Protein AF-A0AB73U7G1-F1 (afdb_monomer_lite)

Secondary structure (DSSP, 8-state):
-PPPP---HHHHHHHHHHHHHHHH-B-TT-TT--SSSB-HHHHHHHHHHTSTTTTSSHHHHHHHHHHHHTT--SSS-HHHHHHHHHSTT--HHHHHHHHHHHHHHHHHT--

pLDDT: mean 81.73, std 15.31, range [32.47, 97.56]

Radius of gyration: 13.49 Å; chains: 1; bounding box: 48×25×26 Å

Organism: Mycobacteroides chelonae (NCBI:txid1774)

Structure (mmCIF, N/CA/C/O backbone):
data_AF-A0AB73U7G1-F1
#
_entry.id   AF-A0AB73U7G1-F1
#
loop_
_atom_site.group_PDB
_atom_site.id
_atom_site.type_symbol
_atom_site.label_atom_id
_atom_site.label_alt_id
_atom_site.label_comp_id
_at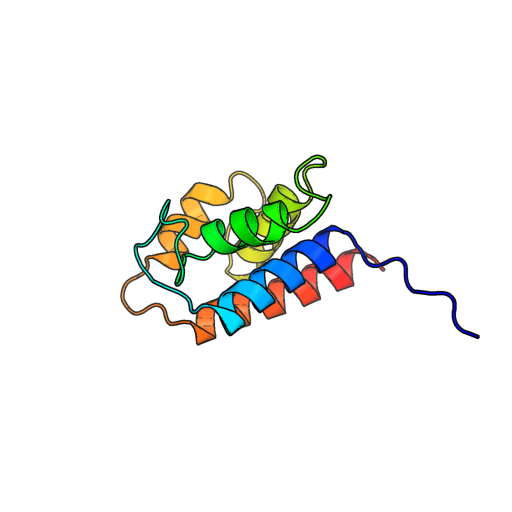om_site.label_asym_id
_atom_site.label_entity_id
_atom_site.label_seq_id
_atom_site.pdbx_PDB_ins_code
_atom_site.Cartn_x
_atom_site.Cartn_y
_atom_site.Cartn_z
_atom_site.occupancy
_atom_site.B_iso_or_equiv
_atom_site.auth_seq_id
_atom_site.auth_comp_id
_atom_site.auth_asym_id
_atom_site.auth_atom_id
_atom_site.pdbx_PDB_model_num
ATOM 1 N N . MET A 1 1 ? 33.609 -7.950 -5.126 1.00 32.47 1 MET A N 1
ATOM 2 C CA . MET A 1 1 ? 32.809 -6.749 -4.810 1.00 32.47 1 MET A CA 1
ATOM 3 C C . MET A 1 1 ? 31.565 -6.811 -5.673 1.00 32.47 1 MET A C 1
ATOM 5 O O . MET A 1 1 ? 31.691 -6.691 -6.883 1.00 32.47 1 MET A O 1
ATOM 9 N N . SER A 1 2 ? 30.412 -7.134 -5.089 1.00 36.91 2 SER A N 1
ATOM 10 C CA . SER A 1 2 ? 29.147 -7.166 -5.830 1.00 36.91 2 SER A CA 1
ATOM 11 C C . SER A 1 2 ? 28.754 -5.737 -6.195 1.00 36.91 2 SER A C 1
ATOM 13 O O . SER A 1 2 ? 28.818 -4.854 -5.340 1.00 36.91 2 SER A O 1
ATOM 15 N N . ALA A 1 3 ? 28.406 -5.505 -7.461 1.00 35.53 3 ALA A N 1
ATOM 16 C CA . ALA A 1 3 ? 27.864 -4.227 -7.908 1.00 35.53 3 ALA A CA 1
ATOM 17 C C . ALA A 1 3 ? 26.608 -3.882 -7.086 1.00 35.53 3 ALA A C 1
ATOM 19 O O . ALA A 1 3 ? 25.873 -4.801 -6.708 1.00 35.53 3 ALA A O 1
ATOM 20 N N . PRO A 1 4 ? 26.348 -2.595 -6.792 1.00 43.53 4 PRO A N 1
ATOM 21 C CA . PRO A 1 4 ? 25.091 -2.204 -6.177 1.00 43.53 4 PRO A CA 1
ATOM 22 C C . PRO A 1 4 ? 23.964 -2.660 -7.103 1.00 43.53 4 PRO A C 1
ATOM 24 O O . PRO A 1 4 ? 23.946 -2.312 -8.285 1.00 43.53 4 PRO A O 1
ATOM 27 N N . VAL A 1 5 ? 23.058 -3.486 -6.579 1.00 55.25 5 VAL A N 1
ATOM 28 C CA . VAL A 1 5 ? 21.796 -3.788 -7.255 1.00 55.25 5 VAL A CA 1
ATOM 29 C C . VAL A 1 5 ? 21.147 -2.435 -7.515 1.00 55.25 5 VAL A C 1
ATOM 31 O O . VAL A 1 5 ? 20.920 -1.681 -6.569 1.00 55.25 5 VAL A O 1
ATOM 34 N N . ILE A 1 6 ? 20.938 -2.082 -8.784 1.00 52.50 6 ILE A N 1
ATOM 35 C CA . ILE A 1 6 ? 20.159 -0.894 -9.129 1.00 52.50 6 ILE A CA 1
ATOM 36 C C . ILE A 1 6 ? 18.774 -1.158 -8.545 1.00 52.50 6 ILE A C 1
ATOM 38 O O . ILE A 1 6 ? 18.057 -2.031 -9.030 1.00 52.50 6 ILE A O 1
ATOM 42 N N . ALA A 1 7 ? 18.457 -0.493 -7.439 1.00 68.44 7 ALA A N 1
ATOM 43 C CA . ALA A 1 7 ? 17.176 -0.643 -6.780 1.00 68.44 7 ALA A CA 1
ATOM 44 C C . ALA A 1 7 ? 16.078 -0.191 -7.753 1.00 68.44 7 ALA A C 1
ATOM 46 O O . ALA A 1 7 ? 16.174 0.882 -8.353 1.00 68.44 7 ALA A O 1
ATOM 47 N N . ASP A 1 8 ? 15.079 -1.052 -7.974 1.00 84.88 8 ASP A N 1
ATOM 48 C CA . ASP A 1 8 ? 13.937 -0.724 -8.824 1.00 84.88 8 ASP A CA 1
ATOM 49 C C . ASP A 1 8 ? 13.185 0.457 -8.182 1.00 84.88 8 ASP A C 1
ATOM 51 O O . ASP A 1 8 ? 12.716 0.320 -7.047 1.00 84.88 8 ASP A O 1
ATOM 55 N N . PRO A 1 9 ? 13.028 1.598 -8.880 1.00 85.56 9 PRO A N 1
ATOM 56 C CA . PRO A 1 9 ? 12.299 2.752 -8.361 1.00 85.56 9 PRO A CA 1
ATOM 57 C C . PRO A 1 9 ? 10.882 2.424 -7.863 1.00 85.56 9 PRO A C 1
ATOM 59 O O . PRO A 1 9 ? 10.385 3.078 -6.950 1.00 85.56 9 PRO A O 1
ATOM 62 N N . VAL A 1 10 ? 10.215 1.408 -8.423 1.00 88.31 10 VAL A N 1
ATOM 63 C CA . VAL A 1 10 ? 8.898 0.947 -7.955 1.00 88.31 10 VAL A CA 1
ATOM 64 C C . VAL A 1 10 ? 9.003 0.289 -6.581 1.00 88.31 10 VAL A C 1
ATOM 66 O O . VAL A 1 10 ? 8.183 0.560 -5.701 1.00 88.31 10 VAL A O 1
ATOM 69 N N . VAL A 1 11 ? 10.021 -0.552 -6.382 1.00 90.19 11 VAL A N 1
ATOM 70 C CA . VAL A 1 11 ? 10.297 -1.202 -5.094 1.00 90.19 11 VAL A CA 1
ATOM 71 C C . VAL A 1 11 ? 10.671 -0.152 -4.048 1.00 90.19 11 VAL A C 1
ATOM 73 O O . VAL A 1 11 ? 10.143 -0.196 -2.938 1.00 90.19 11 VAL A O 1
ATOM 76 N N . GLU A 1 12 ? 11.488 0.841 -4.411 1.00 88.56 12 GLU A N 1
ATOM 77 C CA . GLU A 1 12 ? 11.827 1.957 -3.518 1.00 88.56 12 GLU A CA 1
ATOM 78 C C . GLU A 1 12 ? 10.579 2.739 -3.078 1.00 88.56 12 GLU A C 1
ATOM 80 O O . GLU A 1 12 ? 10.420 3.034 -1.893 1.00 88.56 12 GLU A O 1
ATOM 85 N N . VAL A 1 13 ? 9.653 3.034 -3.999 1.00 88.75 13 VAL A N 1
ATOM 86 C CA . VAL A 1 13 ? 8.389 3.719 -3.672 1.00 88.75 13 VAL A CA 1
ATOM 87 C C . VAL A 1 13 ? 7.524 2.881 -2.725 1.00 88.75 13 VAL A C 1
ATOM 89 O O . VAL A 1 13 ? 6.991 3.417 -1.751 1.00 88.75 13 VAL A O 1
ATOM 92 N N . LEU A 1 14 ? 7.400 1.571 -2.966 1.00 92.25 14 LEU A N 1
ATOM 93 C CA . LEU A 1 14 ? 6.654 0.662 -2.087 1.00 92.25 14 LEU A CA 1
ATOM 94 C C . LEU A 1 14 ? 7.250 0.621 -0.674 1.00 92.25 14 LEU A C 1
ATOM 96 O O . LEU A 1 14 ? 6.519 0.730 0.312 1.00 92.25 14 LEU A O 1
ATOM 100 N N . GLN A 1 15 ? 8.574 0.499 -0.575 1.00 92.06 15 GLN A N 1
ATOM 101 C CA . GLN A 1 15 ? 9.290 0.468 0.698 1.00 92.06 15 GLN A CA 1
ATOM 102 C C . GLN A 1 15 ? 9.170 1.800 1.447 1.00 92.06 15 GLN A C 1
ATOM 104 O O . GLN A 1 15 ? 8.918 1.799 2.652 1.00 92.06 15 GLN A O 1
ATOM 109 N N . ALA A 1 16 ? 9.286 2.933 0.749 1.00 89.56 16 ALA A N 1
ATOM 110 C CA . ALA A 1 16 ? 9.156 4.257 1.350 1.00 89.56 16 ALA A CA 1
ATOM 111 C C . ALA A 1 16 ? 7.735 4.514 1.882 1.00 89.56 16 ALA A C 1
ATOM 113 O O . ALA A 1 16 ? 7.571 5.051 2.981 1.00 89.56 16 ALA A O 1
ATOM 114 N N . ALA A 1 17 ? 6.703 4.096 1.145 1.00 90.69 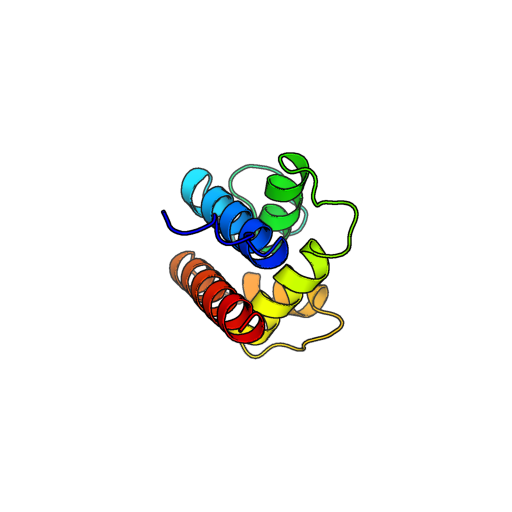17 ALA A N 1
ATOM 115 C CA . ALA A 1 17 ? 5.314 4.193 1.589 1.00 90.69 17 ALA A CA 1
ATOM 116 C C . ALA A 1 17 ? 5.033 3.288 2.804 1.00 90.69 17 ALA A C 1
ATOM 118 O O . ALA A 1 17 ? 4.427 3.740 3.778 1.00 90.69 17 ALA A O 1
ATOM 119 N N . LEU A 1 18 ? 5.531 2.046 2.802 1.00 93.88 18 LEU A N 1
ATOM 120 C CA . LEU A 1 18 ? 5.399 1.145 3.950 1.00 93.88 18 LEU A CA 1
ATOM 121 C C . LEU A 1 18 ? 6.124 1.690 5.190 1.00 93.88 18 LEU A C 1
ATOM 123 O O . LEU A 1 18 ? 5.558 1.704 6.283 1.00 93.88 18 LEU A O 1
ATOM 127 N N . ALA A 1 19 ? 7.352 2.186 5.026 1.00 91.81 19 ALA A N 1
ATOM 128 C CA . ALA A 1 19 ? 8.105 2.812 6.109 1.00 91.81 19 ALA A CA 1
ATOM 129 C C . ALA A 1 19 ? 7.356 4.022 6.689 1.00 91.81 19 ALA A C 1
ATOM 131 O O . ALA A 1 19 ? 7.293 4.180 7.908 1.00 91.81 19 ALA A O 1
ATOM 132 N N . HIS A 1 20 ? 6.721 4.830 5.833 1.00 89.62 20 HIS A N 1
ATOM 133 C CA . HIS A 1 20 ? 5.901 5.952 6.276 1.00 89.62 20 HIS A CA 1
ATOM 134 C C . HIS A 1 20 ? 4.722 5.502 7.148 1.00 89.62 20 HIS A C 1
ATOM 136 O O . HIS A 1 20 ? 4.495 6.103 8.198 1.00 89.62 20 HIS A O 1
ATOM 142 N N . LEU A 1 21 ? 4.001 4.448 6.750 1.00 91.81 21 LEU A N 1
ATOM 143 C CA . LEU A 1 21 ? 2.893 3.903 7.541 1.00 91.81 21 LEU A CA 1
ATOM 144 C C . LEU A 1 21 ? 3.368 3.326 8.882 1.00 91.81 21 LEU A C 1
ATOM 146 O O . LEU A 1 21 ? 2.719 3.547 9.900 1.00 91.81 21 LEU A O 1
ATOM 150 N N . ARG A 1 22 ? 4.513 2.633 8.902 1.00 93.12 22 ARG A N 1
ATOM 151 C CA . ARG A 1 22 ? 5.114 2.084 10.132 1.00 93.12 22 ARG A CA 1
ATOM 152 C C . ARG A 1 22 ? 5.500 3.173 11.129 1.00 93.12 22 ARG A C 1
ATOM 154 O O . ARG A 1 22 ? 5.228 3.041 12.315 1.00 93.12 22 ARG A O 1
ATOM 161 N N . GLU A 1 23 ? 6.130 4.242 10.648 1.00 91.00 23 GLU A N 1
ATOM 162 C CA . GLU A 1 23 ? 6.586 5.353 11.489 1.00 91.00 23 GLU A CA 1
ATOM 163 C C . GLU A 1 23 ? 5.412 6.194 12.014 1.00 91.00 23 GLU A C 1
ATOM 165 O O . GLU A 1 23 ? 5.431 6.654 13.152 1.00 91.00 23 GLU A O 1
ATOM 170 N N . ASN A 1 24 ? 4.396 6.419 11.178 1.00 88.06 24 ASN A N 1
ATOM 171 C CA . ASN A 1 24 ? 3.400 7.469 11.411 1.00 88.06 24 ASN A CA 1
ATOM 172 C C . ASN A 1 24 ? 1.993 6.949 11.712 1.00 88.06 24 ASN A C 1
ATOM 174 O O . ASN A 1 24 ? 1.108 7.735 12.051 1.00 88.06 24 ASN A O 1
ATOM 178 N N . GLY A 1 25 ? 1.801 5.638 11.607 1.00 90.12 25 GLY A N 1
ATOM 179 C CA . GLY A 1 25 ? 0.525 4.970 11.776 1.00 90.12 25 GLY A CA 1
ATOM 180 C C . GLY A 1 25 ? -0.339 4.996 10.517 1.00 90.12 25 GLY A C 1
ATOM 181 O O . GLY A 1 25 ? -0.232 5.861 9.644 1.00 90.12 25 GLY A O 1
ATOM 182 N N . TRP A 1 26 ? -1.249 4.029 10.468 1.00 92.94 26 TRP A N 1
ATOM 183 C CA . TRP A 1 26 ? -2.282 3.900 9.449 1.00 92.94 26 TRP A CA 1
ATOM 184 C C . TRP A 1 26 ? -3.656 4.228 10.032 1.00 92.94 26 TRP A C 1
ATOM 186 O O . TRP A 1 26 ? -3.936 3.919 11.194 1.00 92.94 26 TRP A O 1
ATOM 196 N N . ARG A 1 27 ? -4.534 4.813 9.211 1.00 90.44 27 ARG A N 1
ATOM 197 C CA . ARG A 1 27 ? -5.916 5.106 9.588 1.00 90.44 27 ARG A CA 1
ATOM 198 C C . ARG A 1 27 ? -6.915 4.743 8.492 1.00 90.44 27 ARG A C 1
ATOM 200 O O . ARG A 1 27 ? -6.817 5.172 7.342 1.00 90.44 27 ARG A O 1
ATOM 207 N N . GLN A 1 28 ? -7.931 3.994 8.903 1.00 90.06 28 GLN A N 1
ATOM 208 C CA . GLN A 1 28 ? -9.113 3.686 8.107 1.00 90.06 28 GLN A CA 1
ATOM 209 C C . GLN A 1 28 ? -9.987 4.932 7.877 1.00 90.06 28 GLN A C 1
ATOM 211 O O . GLN A 1 28 ? -10.110 5.759 8.781 1.00 90.06 28 GLN A O 1
ATOM 216 N N . ARG A 1 29 ? -10.662 5.039 6.722 1.00 84.31 29 ARG A N 1
ATOM 217 C CA . ARG A 1 29 ? -11.599 6.129 6.371 1.00 84.31 29 ARG A CA 1
ATOM 218 C C . ARG A 1 29 ? -10.981 7.530 6.389 1.00 84.31 29 ARG A C 1
ATO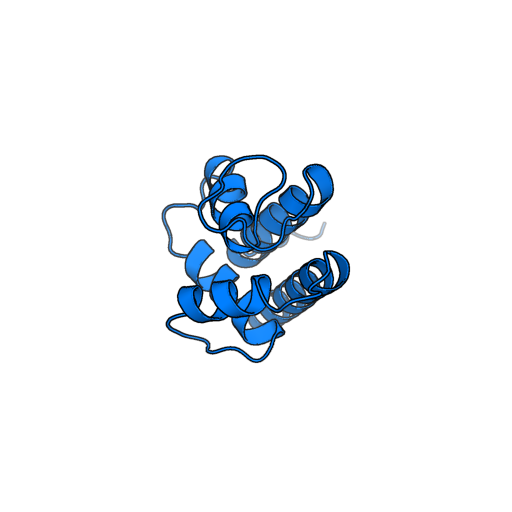M 220 O O . ARG A 1 29 ? -11.672 8.516 6.620 1.00 84.31 29 ARG A O 1
ATOM 227 N N . SER A 1 30 ? -9.678 7.604 6.133 1.00 80.75 30 SER A N 1
ATOM 228 C CA . SER A 1 30 ? -8.888 8.842 6.063 1.00 80.75 30 SER A CA 1
ATOM 229 C C . SER A 1 30 ? -8.350 9.078 4.647 1.00 80.75 30 SER A C 1
ATOM 231 O O . SER A 1 30 ? -7.206 9.487 4.453 1.00 80.75 30 SER A O 1
ATOM 233 N N . PHE A 1 31 ? -9.155 8.776 3.625 1.00 71.56 31 PHE A N 1
ATOM 234 C CA . PHE A 1 31 ? -8.813 9.132 2.250 1.00 71.56 31 PHE A CA 1
ATOM 235 C C . PHE A 1 31 ? -8.750 10.659 2.083 1.00 71.56 31 PHE A C 1
ATOM 237 O O . PHE A 1 31 ? -9.612 11.375 2.587 1.00 71.56 31 PHE A O 1
ATOM 244 N N . GLY A 1 32 ? -7.711 11.155 1.405 1.00 61.56 32 GLY A N 1
ATOM 245 C CA . GLY A 1 32 ? -7.441 12.591 1.271 1.00 61.56 32 GLY A CA 1
ATOM 246 C C . GLY A 1 32 ? -6.920 13.264 2.547 1.00 61.56 32 GLY A C 1
ATOM 247 O O . GLY A 1 32 ? -6.565 14.440 2.498 1.00 61.56 32 GLY A O 1
ATOM 248 N N . ASP A 1 33 ? -6.835 12.536 3.669 1.00 65.50 33 ASP A N 1
ATOM 249 C CA . ASP A 1 33 ? -6.124 13.000 4.854 1.00 65.50 33 ASP A CA 1
ATOM 250 C C . ASP A 1 33 ? -4.635 12.701 4.687 1.00 65.50 33 ASP A C 1
ATOM 252 O O . ASP A 1 33 ? -4.162 11.561 4.635 1.00 65.50 33 ASP A O 1
ATOM 256 N N . TYR A 1 34 ? -3.927 13.800 4.535 1.00 64.75 34 TYR A N 1
ATOM 257 C CA . TYR A 1 34 ? -2.510 13.918 4.286 1.00 64.75 34 TYR A CA 1
ATOM 258 C C . TYR A 1 34 ? -1.728 14.074 5.615 1.00 64.75 34 TYR A C 1
ATOM 260 O O . TYR A 1 34 ? -0.502 14.133 5.635 1.00 64.75 34 TYR A O 1
ATOM 268 N N . GLY A 1 35 ? -2.414 14.123 6.762 1.00 64.50 35 GLY A N 1
ATOM 269 C CA . GLY A 1 35 ? -1.793 14.125 8.085 1.00 64.50 35 GLY A CA 1
ATOM 270 C C . GLY A 1 35 ? -1.148 12.789 8.479 1.00 64.50 35 GLY A C 1
ATOM 271 O O . GLY A 1 35 ? -1.075 11.837 7.712 1.00 64.50 35 GLY A O 1
ATOM 272 N N . LYS A 1 36 ? -0.664 12.716 9.721 1.00 73.06 36 LYS A N 1
ATOM 273 C CA . LYS A 1 36 ? -0.175 11.482 10.352 1.00 73.06 36 LYS A CA 1
ATOM 274 C C . LYS A 1 36 ? -1.130 11.138 11.500 1.00 73.06 36 LYS A C 1
ATOM 276 O O . LYS A 1 36 ? -1.293 12.002 12.368 1.00 73.06 36 LYS A O 1
ATOM 281 N N . PRO A 1 37 ? -1.750 9.944 11.557 1.00 80.19 37 PRO A N 1
ATOM 282 C CA . PRO A 1 37 ? -1.699 8.810 10.613 1.00 80.19 37 PRO A CA 1
ATOM 283 C C . PRO A 1 37 ? -2.495 9.032 9.309 1.00 80.19 37 PRO A C 1
ATOM 285 O O . PRO A 1 37 ? -3.439 9.819 9.301 1.00 80.19 37 PRO A O 1
ATOM 288 N N . CYS A 1 38 ? -2.171 8.290 8.238 1.00 83.69 38 CYS A N 1
ATOM 289 C CA . CYS A 1 38 ? -2.817 8.403 6.915 1.00 83.69 38 CYS A CA 1
ATOM 290 C C . CYS A 1 38 ? -3.361 7.068 6.363 1.00 83.69 38 CYS A C 1
ATOM 292 O O . CYS A 1 38 ? -3.151 5.993 6.931 1.00 83.69 38 CYS A O 1
ATOM 294 N N . CYS A 1 39 ? -4.095 7.136 5.246 1.00 85.50 39 CYS A N 1
ATOM 295 C CA . CYS A 1 39 ? -4.561 5.958 4.505 1.00 85.50 39 CYS A CA 1
ATOM 296 C C . CYS A 1 39 ? -3.470 5.366 3.588 1.00 85.50 39 CYS A C 1
ATOM 298 O O . CYS A 1 39 ? -2.430 5.982 3.349 1.00 85.50 39 CYS A O 1
ATOM 300 N N . THR A 1 40 ? -3.738 4.195 2.996 1.00 85.19 40 THR A N 1
ATOM 301 C CA . THR A 1 40 ? -2.825 3.530 2.045 1.00 85.19 40 THR A CA 1
ATOM 302 C C . THR A 1 40 ? -2.366 4.437 0.896 1.00 85.19 40 THR A C 1
ATOM 304 O O . THR A 1 40 ? -1.180 4.455 0.579 1.00 85.19 40 THR A O 1
ATOM 307 N N . VAL A 1 41 ? -3.265 5.219 0.288 1.00 82.69 41 VAL A N 1
ATOM 308 C CA . VAL A 1 41 ? -2.903 6.112 -0.832 1.00 82.69 41 VAL A CA 1
ATOM 309 C C . VAL A 1 41 ? -2.180 7.375 -0.355 1.00 82.69 41 VAL A C 1
ATOM 311 O O . VAL A 1 41 ? -1.227 7.818 -0.996 1.00 82.69 41 VAL A O 1
ATOM 314 N N . GLY A 1 42 ? -2.541 7.899 0.821 1.00 82.56 42 GLY A N 1
ATOM 315 C CA . GLY A 1 42 ? -1.838 9.022 1.449 1.00 82.56 42 GLY A CA 1
ATOM 316 C C . GLY A 1 42 ? -0.357 8.721 1.698 1.00 82.56 42 GLY A C 1
ATOM 317 O O . GLY A 1 42 ? 0.489 9.585 1.473 1.00 82.56 42 GLY A O 1
ATOM 318 N N . ALA A 1 43 ? -0.022 7.477 2.056 1.00 86.06 43 ALA A N 1
ATOM 319 C CA . ALA A 1 43 ? 1.361 7.048 2.252 1.00 86.06 43 ALA A CA 1
ATOM 320 C C . ALA A 1 43 ? 2.213 7.127 0.978 1.00 86.06 43 ALA A C 1
ATOM 322 O O . ALA A 1 43 ? 3.375 7.536 1.047 1.00 86.06 43 ALA A O 1
ATOM 323 N N . PHE A 1 44 ? 1.651 6.791 -0.187 1.00 85.19 44 PHE A N 1
ATOM 324 C CA . PHE A 1 44 ? 2.343 6.952 -1.469 1.00 85.19 44 PHE A CA 1
ATOM 325 C C . PHE A 1 44 ? 2.611 8.424 -1.774 1.00 85.19 44 PHE A C 1
ATOM 327 O O . PHE A 1 44 ? 3.740 8.795 -2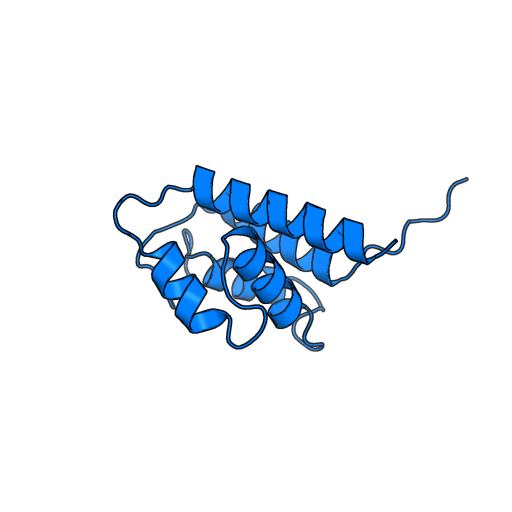.084 1.00 85.19 44 PHE A O 1
ATOM 334 N N . ILE A 1 45 ? 1.611 9.287 -1.597 1.00 78.06 45 ILE A N 1
ATOM 335 C CA . ILE A 1 45 ? 1.750 10.727 -1.850 1.00 78.06 45 ILE A CA 1
ATOM 336 C C . ILE A 1 45 ? 2.798 11.346 -0.904 1.00 78.06 45 ILE A C 1
ATOM 338 O O . ILE A 1 45 ? 3.697 12.055 -1.354 1.00 78.06 45 ILE A O 1
ATOM 342 N N . TYR A 1 46 ? 2.774 11.014 0.391 1.00 76.50 46 TYR A N 1
ATOM 343 C CA . TYR A 1 46 ? 3.706 11.585 1.374 1.00 76.50 46 TYR A CA 1
ATOM 344 C C . TYR A 1 46 ? 5.136 11.085 1.256 1.00 76.50 46 TYR A C 1
ATOM 346 O O . TYR A 1 46 ? 6.077 11.876 1.368 1.00 76.50 46 TYR A O 1
ATOM 354 N N . SER A 1 47 ? 5.315 9.783 1.048 1.00 74.50 47 SER A N 1
ATOM 355 C CA . SER A 1 47 ? 6.647 9.228 0.812 1.00 74.50 47 SER A CA 1
ATOM 356 C C . SER A 1 47 ? 7.229 9.760 -0.497 1.00 74.50 47 SER A C 1
ATOM 358 O O . SER A 1 47 ? 8.398 10.1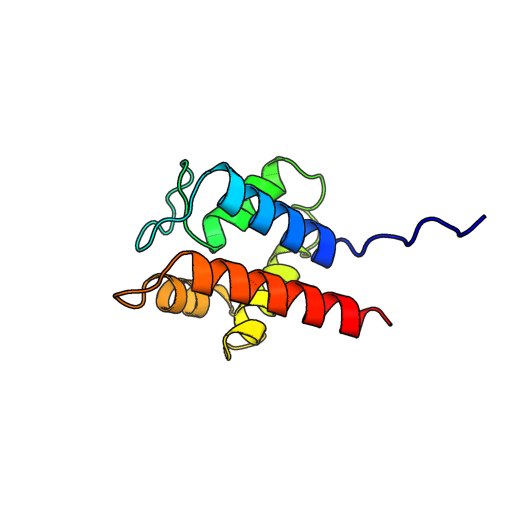37 -0.535 1.00 74.50 47 SER A O 1
ATOM 360 N N . SER A 1 48 ? 6.406 9.911 -1.537 1.00 67.81 48 SER A N 1
ATOM 361 C CA . SER A 1 48 ? 6.851 10.445 -2.823 1.00 67.81 48 SER A CA 1
ATOM 362 C C . SER A 1 48 ? 7.232 11.932 -2.762 1.00 67.81 48 SER A C 1
ATOM 364 O O . SER A 1 48 ? 8.194 12.316 -3.407 1.00 67.81 48 SER A O 1
ATOM 366 N N . ASN A 1 49 ? 6.616 12.768 -1.916 1.00 62.28 49 ASN A N 1
ATOM 367 C CA . ASN A 1 49 ? 7.075 14.155 -1.712 1.00 62.28 49 ASN A CA 1
ATOM 368 C C . ASN A 1 49 ? 8.475 14.262 -1.078 1.00 62.28 49 ASN A C 1
ATOM 370 O O . ASN A 1 49 ? 9.126 15.300 -1.186 1.00 62.28 49 ASN A O 1
ATOM 374 N N . LYS A 1 50 ? 8.957 13.198 -0.424 1.00 62.09 50 LYS A N 1
ATOM 375 C CA . LYS A 1 50 ? 10.321 13.119 0.123 1.00 62.09 50 LYS A CA 1
ATOM 376 C C . LYS A 1 50 ? 11.328 12.495 -0.847 1.00 62.09 50 LYS A C 1
ATOM 378 O O . LYS A 1 50 ? 12.524 12.516 -0.565 1.00 62.09 50 LYS A O 1
ATOM 383 N N . HIS A 1 51 ? 10.871 11.951 -1.974 1.00 53.97 51 HIS A N 1
ATOM 384 C CA . HIS A 1 51 ? 11.703 11.229 -2.928 1.00 53.97 51 HIS A CA 1
ATOM 385 C C . HIS A 1 51 ? 11.548 11.790 -4.348 1.00 53.97 51 HIS A C 1
ATOM 387 O O . HIS A 1 51 ? 10.471 12.140 -4.802 1.00 53.97 51 HIS A O 1
ATOM 393 N N . ARG A 1 52 ? 12.637 11.820 -5.118 1.00 56.66 52 ARG A N 1
ATOM 394 C CA . ARG A 1 52 ? 12.696 12.356 -6.497 1.00 56.66 52 ARG A CA 1
ATOM 395 C C . ARG A 1 52 ? 11.794 11.656 -7.543 1.00 56.66 52 ARG A C 1
ATOM 397 O O . ARG A 1 52 ? 11.915 11.942 -8.730 1.00 56.66 52 ARG A O 1
ATOM 404 N N . PHE A 1 53 ? 10.949 10.705 -7.142 1.00 53.22 53 PHE A N 1
ATOM 405 C CA . PHE A 1 53 ? 10.280 9.731 -8.016 1.00 53.22 53 PHE A CA 1
ATOM 406 C C . PHE A 1 53 ? 8.808 10.045 -8.324 1.00 53.22 53 PHE A C 1
ATOM 408 O O . PHE A 1 53 ? 8.162 9.286 -9.046 1.00 53.22 53 PHE A O 1
ATOM 415 N N . THR A 1 54 ? 8.289 11.181 -7.851 1.00 53.66 54 THR A N 1
ATOM 416 C CA . THR A 1 54 ? 6.935 11.691 -8.153 1.00 53.66 54 THR A CA 1
ATOM 417 C C . THR A 1 54 ? 6.673 11.925 -9.646 1.00 53.66 54 THR A C 1
ATOM 419 O O . THR A 1 54 ? 5.520 11.967 -10.056 1.00 53.66 54 THR A O 1
ATOM 422 N N . TYR A 1 55 ? 7.713 12.046 -10.479 1.00 53.94 55 TYR A N 1
ATOM 423 C CA . TYR A 1 55 ? 7.589 12.533 -11.861 1.00 53.94 55 TYR A CA 1
ATOM 424 C C . TYR A 1 55 ? 7.562 11.466 -12.974 1.00 53.94 55 TYR A C 1
ATOM 426 O O . TYR A 1 55 ? 7.505 11.833 -14.144 1.00 53.94 55 TYR A O 1
ATOM 434 N N . GLN A 1 56 ? 7.610 10.160 -12.674 1.00 62.25 56 GLN A N 1
ATOM 435 C CA . GLN A 1 56 ? 7.820 9.121 -13.710 1.00 62.25 56 GLN A CA 1
ATOM 436 C C . GLN A 1 56 ? 6.857 7.913 -13.656 1.00 62.25 56 GLN A C 1
ATOM 438 O O . GLN A 1 56 ? 7.192 6.838 -14.144 1.00 62.25 56 GLN A O 1
ATOM 443 N N . GLY A 1 57 ? 5.659 8.045 -13.072 1.00 76.31 57 GLY A N 1
ATOM 444 C CA . GLY A 1 57 ? 4.649 6.965 -13.077 1.00 76.31 57 GLY A CA 1
ATOM 445 C C . GLY A 1 57 ? 4.993 5.737 -12.213 1.00 76.31 57 GLY A C 1
ATOM 446 O O . GLY A 1 57 ? 4.247 4.759 -12.188 1.00 76.31 57 GLY A O 1
ATOM 447 N N . TYR A 1 58 ? 6.102 5.773 -11.463 1.00 85.00 58 TYR A N 1
ATOM 448 C CA . TYR A 1 58 ? 6.465 4.710 -10.517 1.00 85.00 58 TYR A CA 1
ATOM 449 C C . TYR A 1 58 ? 5.471 4.596 -9.364 1.00 85.00 58 TYR A C 1
ATOM 451 O O . TYR A 1 58 ? 5.219 3.489 -8.897 1.00 85.00 58 TYR A O 1
ATOM 459 N N . VAL A 1 59 ? 4.878 5.719 -8.941 1.00 85.12 59 VAL A N 1
ATOM 460 C CA . VAL A 1 59 ? 3.800 5.729 -7.944 1.00 85.12 59 VAL A CA 1
ATOM 461 C C . VAL A 1 59 ? 2.602 4.938 -8.459 1.00 85.12 59 VAL A C 1
ATOM 463 O O . VAL A 1 59 ? 2.194 3.988 -7.802 1.00 85.12 59 VAL A O 1
ATOM 466 N N . ASP A 1 60 ? 2.113 5.224 -9.667 1.00 85.25 60 ASP A N 1
ATOM 467 C CA . ASP A 1 60 ? 0.981 4.494 -10.258 1.00 85.25 60 ASP A CA 1
ATOM 468 C C . ASP A 1 60 ? 1.266 2.992 -10.368 1.00 85.25 60 ASP A C 1
ATOM 470 O O . ASP A 1 60 ? 0.417 2.145 -10.071 1.00 85.25 60 ASP A O 1
ATOM 474 N N . ARG A 1 61 ? 2.501 2.643 -10.745 1.00 88.06 61 ARG A N 1
ATOM 475 C CA . ARG A 1 61 ? 2.938 1.249 -10.846 1.00 88.06 61 ARG A CA 1
ATOM 476 C C . ARG A 1 61 ? 3.010 0.572 -9.474 1.00 88.06 61 ARG A C 1
ATOM 478 O O . ARG A 1 61 ? 2.549 -0.558 -9.340 1.00 88.06 61 ARG A O 1
ATOM 485 N N . ALA A 1 62 ? 3.519 1.258 -8.452 1.00 89.81 62 ALA A N 1
ATOM 486 C CA . ALA A 1 62 ? 3.556 0.770 -7.074 1.00 89.81 62 ALA A CA 1
ATOM 487 C C . ALA A 1 62 ? 2.142 0.562 -6.506 1.00 89.81 62 ALA A C 1
ATOM 489 O O . ALA A 1 62 ? 1.839 -0.495 -5.951 1.00 89.81 62 ALA A O 1
ATOM 490 N N . VAL A 1 63 ? 1.241 1.521 -6.726 1.00 89.81 63 VAL A N 1
ATOM 491 C CA . VAL A 1 63 ? -0.172 1.417 -6.337 1.00 89.81 63 VAL A CA 1
ATOM 492 C C . VAL A 1 63 ? -0.831 0.216 -7.034 1.00 89.81 63 VAL A C 1
ATOM 494 O O . VAL A 1 63 ? -1.552 -0.552 -6.396 1.00 89.81 63 VAL A O 1
ATOM 497 N N . SER A 1 64 ? -0.520 -0.028 -8.313 1.00 91.44 64 SER A N 1
ATOM 498 C CA . SER A 1 64 ? -0.979 -1.223 -9.038 1.00 91.44 64 SER A CA 1
ATOM 499 C C . SER A 1 64 ? -0.493 -2.534 -8.414 1.00 91.44 64 SER A C 1
ATOM 501 O O . SER A 1 64 ? -1.270 -3.485 -8.302 1.00 91.44 64 SER A O 1
ATOM 503 N N . PHE A 1 65 ? 0.749 -2.599 -7.930 1.00 93.88 65 PHE A N 1
ATOM 504 C CA . PHE A 1 65 ? 1.232 -3.782 -7.214 1.00 93.88 65 PHE A CA 1
ATOM 505 C C . PHE A 1 65 ? 0.486 -4.027 -5.899 1.00 93.88 65 PHE A C 1
ATOM 507 O O . PHE A 1 65 ? 0.136 -5.176 -5.628 1.00 93.88 65 PHE A O 1
ATOM 514 N N . VAL A 1 66 ? 0.174 -2.984 -5.120 1.00 94.12 66 VAL A N 1
ATOM 515 C CA . VAL A 1 66 ? -0.642 -3.140 -3.899 1.00 94.12 66 VAL A CA 1
ATOM 516 C C . VAL A 1 66 ? -2.059 -3.591 -4.236 1.00 94.12 66 VAL A C 1
ATOM 518 O O . VAL A 1 66 ? -2.557 -4.520 -3.606 1.00 94.12 66 VAL A O 1
ATOM 521 N N . SER A 1 67 ? -2.677 -3.014 -5.271 1.00 94.06 67 SER A N 1
ATOM 522 C CA . SER A 1 67 ? -3.982 -3.464 -5.773 1.00 94.06 67 SER A CA 1
ATOM 523 C C . SER A 1 67 ? -3.961 -4.960 -6.108 1.00 94.06 67 SER A C 1
ATOM 525 O O . SER A 1 67 ? -4.762 -5.733 -5.583 1.00 94.06 67 SER A O 1
ATOM 527 N N . ARG A 1 68 ? -2.973 -5.419 -6.886 1.00 93.69 68 ARG A N 1
ATOM 528 C CA . ARG A 1 68 ? -2.808 -6.842 -7.231 1.00 93.69 68 ARG A CA 1
ATOM 529 C C . ARG A 1 68 ? -2.569 -7.729 -6.007 1.00 93.69 68 ARG A C 1
ATOM 531 O O . ARG A 1 68 ? -3.124 -8.822 -5.935 1.00 93.69 68 ARG A O 1
ATOM 538 N N . ALA A 1 69 ? -1.787 -7.262 -5.034 1.00 94.88 69 ALA A N 1
ATOM 539 C CA . ALA A 1 69 ? -1.474 -7.991 -3.803 1.00 94.88 69 ALA A CA 1
ATOM 540 C C . ALA A 1 69 ? -2.695 -8.266 -2.905 1.00 94.88 69 ALA A C 1
ATOM 542 O O . ALA A 1 69 ? -2.600 -9.053 -1.954 1.00 94.88 69 ALA A O 1
ATOM 543 N N . VAL A 1 70 ? -3.829 -7.624 -3.192 1.00 94.19 70 VAL A N 1
ATOM 544 C CA . VAL A 1 70 ? -5.098 -7.803 -2.475 1.00 94.19 70 VAL A CA 1
ATOM 545 C C . VAL A 1 70 ? -6.234 -8.275 -3.393 1.00 94.19 70 VAL A C 1
ATOM 547 O O . VAL A 1 70 ? -7.398 -8.218 -3.006 1.00 94.19 70 VAL A O 1
ATOM 550 N N . GLY A 1 71 ? -5.907 -8.759 -4.598 1.00 92.69 71 GLY A N 1
ATOM 551 C CA . GLY A 1 71 ? -6.876 -9.300 -5.560 1.00 92.69 71 GLY A CA 1
ATOM 552 C C . GLY A 1 71 ? -7.599 -8.250 -6.410 1.00 92.69 71 GLY A C 1
ATOM 553 O O . GLY A 1 71 ? -8.624 -8.553 -7.015 1.00 92.69 71 GLY A O 1
ATOM 554 N N . GLY A 1 72 ? -7.089 -7.020 -6.443 1.00 90.25 72 GLY A N 1
ATOM 555 C CA . GLY A 1 72 ? -7.623 -5.915 -7.230 1.00 90.25 72 GLY A CA 1
ATOM 556 C C . GLY A 1 72 ? -7.139 -5.867 -8.683 1.00 90.25 72 GLY A C 1
ATOM 557 O O . GLY A 1 72 ? -6.293 -6.662 -9.106 1.00 90.25 72 GLY A O 1
ATOM 558 N N . PRO A 1 73 ? -7.658 -4.904 -9.465 1.00 88.12 73 PRO A N 1
ATOM 559 C CA . PRO A 1 73 ? -7.290 -4.715 -10.863 1.00 88.12 73 PRO A CA 1
ATOM 560 C C . PRO A 1 73 ? -5.865 -4.163 -11.015 1.00 88.12 73 PRO A C 1
ATOM 562 O O . PRO A 1 73 ? -5.327 -3.516 -10.116 1.00 88.12 73 PRO A O 1
ATOM 565 N N . SER A 1 74 ? -5.259 -4.373 -12.186 1.00 77.69 74 SER A N 1
ATOM 566 C CA . SER A 1 74 ? -3.938 -3.825 -12.534 1.00 77.69 74 SER A CA 1
ATOM 567 C C . SER A 1 74 ? -3.987 -2.413 -13.133 1.00 77.69 74 SER A C 1
ATOM 569 O O . SER A 1 74 ? -2.950 -1.757 -13.220 1.00 77.69 74 SER A O 1
ATOM 571 N N . GLN A 1 75 ? -5.166 -1.954 -13.562 1.00 72.56 75 GLN A N 1
ATOM 572 C CA . GLN A 1 75 ? -5.421 -0.639 -14.160 1.00 72.56 75 GLN A CA 1
ATOM 573 C C . GLN A 1 75 ? -6.619 0.006 -13.450 1.00 72.56 75 GLN A C 1
ATOM 575 O O . GLN A 1 75 ? -7.543 -0.709 -13.072 1.00 72.56 75 GLN A O 1
ATOM 580 N N . ILE A 1 76 ? -6.605 1.334 -13.271 1.00 66.38 76 ILE A N 1
ATOM 581 C CA . ILE A 1 76 ? -7.622 2.084 -12.500 1.00 66.38 76 ILE A CA 1
ATOM 582 C C . ILE A 1 76 ? -7.718 1.543 -11.060 1.00 66.38 76 ILE A C 1
ATOM 584 O O . ILE A 1 76 ? -8.685 0.919 -10.632 1.00 66.38 76 ILE A O 1
ATOM 588 N N . VAL A 1 77 ? -6.630 1.747 -10.325 1.00 75.88 77 VAL A N 1
ATOM 589 C CA . VAL A 1 77 ? -6.343 1.104 -9.031 1.00 75.88 77 VAL A CA 1
ATOM 590 C C . VAL A 1 77 ? -6.881 1.887 -7.835 1.00 75.88 77 VAL A C 1
ATOM 592 O O . VAL A 1 77 ? -7.197 1.309 -6.798 1.00 75.88 77 VAL A O 1
ATOM 595 N N . GLU A 1 78 ? -7.011 3.201 -7.991 1.00 76.88 78 GLU A N 1
ATOM 596 C CA . GLU A 1 78 ? -7.337 4.126 -6.911 1.00 76.88 78 GLU A CA 1
ATOM 597 C C . GLU A 1 78 ? -8.722 3.878 -6.291 1.00 76.88 78 GLU A C 1
ATOM 599 O O . GLU A 1 78 ? -8.762 3.582 -5.095 1.00 76.88 78 GLU A O 1
ATOM 604 N N . PRO A 1 79 ? -9.844 3.865 -7.051 1.00 83.81 79 PRO A N 1
ATOM 605 C CA . PRO A 1 79 ? -11.167 3.613 -6.473 1.00 83.81 79 PRO A CA 1
ATOM 606 C C . PRO A 1 79 ? -11.249 2.285 -5.715 1.00 83.81 79 PRO A C 1
ATOM 608 O O . PRO A 1 79 ? -11.844 2.202 -4.640 1.00 83.81 79 PRO A O 1
ATOM 611 N N . PHE A 1 80 ? -10.613 1.243 -6.254 1.00 88.75 80 PHE A N 1
ATOM 612 C CA . PHE A 1 80 ? -10.575 -0.069 -5.621 1.00 88.75 80 PHE A CA 1
ATOM 613 C C . PHE A 1 80 ? -9.817 -0.032 -4.287 1.00 88.75 80 PHE A C 1
ATOM 615 O O . PHE A 1 80 ? -10.329 -0.522 -3.280 1.00 88.75 80 PHE A O 1
ATOM 622 N N . LEU A 1 81 ? -8.624 0.570 -4.252 1.00 87.38 81 LEU A N 1
ATOM 623 C CA . LEU A 1 81 ? -7.827 0.645 -3.028 1.00 87.38 81 LEU A CA 1
ATOM 624 C C . LEU A 1 81 ? -8.473 1.522 -1.956 1.00 87.38 81 LEU A C 1
ATOM 626 O O . LEU A 1 81 ? -8.311 1.222 -0.775 1.00 87.38 81 LEU A O 1
ATOM 630 N N . TYR A 1 82 ? -9.242 2.546 -2.338 1.00 86.75 82 TYR A N 1
ATOM 631 C CA . TYR A 1 82 ? -10.036 3.330 -1.389 1.00 86.75 82 TYR A CA 1
ATOM 632 C C . TYR A 1 82 ? -11.068 2.451 -0.690 1.00 86.75 82 TYR A C 1
ATOM 634 O O . TYR A 1 82 ? -11.093 2.371 0.538 1.00 86.75 82 TYR A O 1
ATOM 642 N N . HIS A 1 83 ? -11.870 1.727 -1.473 1.00 88.62 83 HIS A N 1
ATOM 643 C CA . HIS A 1 83 ? -12.867 0.819 -0.922 1.00 88.62 83 HIS A CA 1
ATOM 644 C C . HIS A 1 83 ? -12.225 -0.279 -0.083 1.00 88.62 83 HIS A C 1
ATOM 646 O O . HIS A 1 83 ? -12.705 -0.554 1.011 1.00 88.62 83 HIS A O 1
ATOM 652 N N . TRP A 1 84 ? -11.120 -0.861 -0.550 1.00 91.62 84 TRP A N 1
ATOM 653 C CA . TRP A 1 84 ? -10.407 -1.911 0.167 1.00 91.62 84 TRP A CA 1
ATOM 654 C C . TRP A 1 84 ? -9.804 -1.437 1.503 1.00 91.62 84 TRP A C 1
ATOM 656 O O . TRP A 1 84 ? -9.902 -2.159 2.503 1.00 91.62 84 TRP A O 1
ATOM 666 N N . ASN A 1 85 ? -9.218 -0.232 1.538 1.00 90.81 85 ASN A N 1
ATOM 667 C CA . ASN A 1 85 ? -8.707 0.401 2.760 1.00 90.81 85 ASN A CA 1
ATOM 668 C C . ASN A 1 85 ? -9.840 0.618 3.775 1.00 90.81 85 ASN A C 1
ATOM 670 O O . ASN A 1 85 ? -9.647 0.424 4.973 1.00 90.81 85 ASN A O 1
ATOM 674 N N . ASP A 1 86 ? -11.033 0.970 3.294 1.00 91.56 86 ASP A N 1
ATOM 675 C CA . ASP A 1 86 ? -12.163 1.378 4.129 1.00 91.56 86 ASP A CA 1
ATOM 676 C C . ASP A 1 86 ? -13.146 0.250 4.481 1.00 91.56 86 ASP A C 1
ATOM 678 O O . ASP A 1 86 ? -14.133 0.504 5.181 1.00 91.56 86 ASP A O 1
ATOM 682 N N . ILE A 1 87 ? -12.856 -1.001 4.094 1.00 93.12 87 ILE A N 1
ATOM 683 C CA . ILE A 1 87 ? -13.629 -2.188 4.508 1.00 9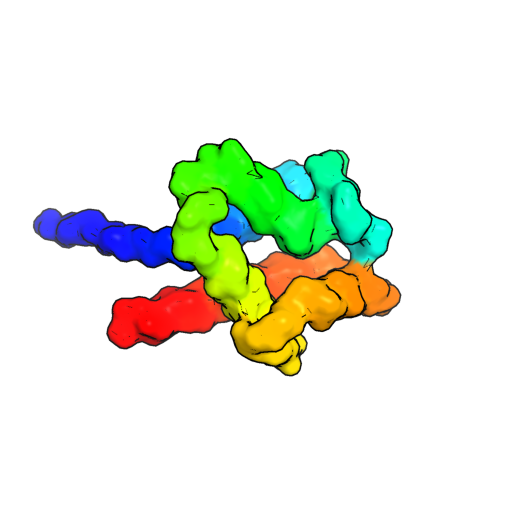3.12 87 ILE A CA 1
ATOM 684 C C . ILE A 1 87 ? -13.720 -2.230 6.042 1.00 93.12 87 ILE A C 1
ATOM 686 O O . ILE A 1 87 ? -12.678 -2.348 6.688 1.00 93.12 87 ILE A O 1
ATOM 690 N N . PRO A 1 88 ? -14.921 -2.154 6.655 1.00 93.44 88 PRO A N 1
ATOM 691 C CA . PRO A 1 88 ? -15.079 -2.130 8.110 1.00 93.44 88 PRO A CA 1
ATOM 692 C C . PRO A 1 88 ? -14.284 -3.239 8.810 1.00 93.44 88 PRO A C 1
ATOM 694 O O . PRO A 1 88 ? -14.378 -4.402 8.431 1.00 93.44 88 PRO A O 1
ATOM 697 N N . GLY A 1 89 ? -13.500 -2.868 9.825 1.00 92.25 89 GLY A N 1
ATOM 698 C CA . GLY A 1 89 ? -12.646 -3.810 10.554 1.00 92.25 89 GLY A CA 1
ATOM 699 C C . GLY A 1 89 ? -11.264 -4.055 9.940 1.00 92.25 89 GLY A C 1
ATOM 700 O O . GLY A 1 89 ? -10.497 -4.811 10.529 1.00 92.25 89 GLY A O 1
ATOM 701 N N . ARG A 1 90 ? -10.914 -3.406 8.816 1.00 94.62 90 ARG A N 1
ATOM 702 C CA . ARG A 1 90 ? -9.545 -3.407 8.277 1.00 94.62 90 ARG A CA 1
ATOM 703 C C . ARG A 1 90 ? -8.546 -3.001 9.360 1.00 94.62 90 ARG A C 1
ATOM 705 O O . ARG A 1 90 ? -8.760 -2.032 10.089 1.00 94.62 90 ARG A O 1
ATOM 712 N N . THR A 1 91 ? -7.439 -3.726 9.429 1.00 95.00 91 THR A N 1
ATOM 713 C CA . THR A 1 91 ? -6.355 -3.473 10.383 1.00 95.00 91 THR A CA 1
ATOM 714 C C . THR A 1 91 ? -5.083 -3.011 9.681 1.00 95.00 91 THR A C 1
ATOM 716 O O . THR A 1 91 ? -4.870 -3.296 8.501 1.00 95.00 91 THR A O 1
ATOM 719 N N . PHE A 1 92 ? -4.190 -2.349 10.424 1.00 94.94 92 PHE A N 1
ATOM 720 C CA . PHE A 1 92 ? -2.884 -1.977 9.882 1.00 94.94 92 PHE A CA 1
ATOM 721 C C . PHE A 1 92 ? -2.050 -3.203 9.484 1.00 94.94 92 PHE A C 1
ATOM 723 O O . PHE A 1 92 ? -1.418 -3.174 8.438 1.00 94.94 92 PHE A O 1
ATOM 730 N N . ALA A 1 93 ? -2.106 -4.298 10.248 1.00 96.62 93 ALA A N 1
ATOM 731 C CA . ALA A 1 93 ? -1.368 -5.524 9.935 1.00 96.62 93 ALA A CA 1
ATOM 732 C C . ALA A 1 93 ? -1.743 -6.101 8.556 1.00 96.62 93 ALA A C 1
ATOM 734 O O . ALA A 1 93 ? -0.885 -6.555 7.804 1.00 96.62 93 ALA A O 1
ATOM 735 N N . GLU A 1 94 ? -3.021 -6.040 8.176 1.00 96.31 94 GLU A N 1
ATOM 736 C CA . GLU A 1 94 ? -3.458 -6.469 6.843 1.00 96.31 94 GLU A CA 1
ATOM 737 C C . GLU A 1 94 ? -2.972 -5.525 5.737 1.00 96.31 94 GLU A C 1
ATOM 739 O O . GLU A 1 94 ? -2.677 -5.978 4.627 1.00 96.31 94 GLU A O 1
ATOM 744 N N . VAL A 1 95 ? -2.877 -4.225 6.038 1.00 95.50 95 VAL A N 1
ATOM 745 C CA . VAL A 1 95 ? -2.322 -3.224 5.120 1.00 95.50 95 VAL A CA 1
ATOM 746 C C . VAL A 1 95 ? -0.829 -3.430 4.929 1.00 95.50 95 VAL A C 1
ATOM 748 O O . VAL A 1 95 ? -0.367 -3.515 3.796 1.00 95.50 95 VAL A O 1
ATOM 751 N N . GLU A 1 96 ? -0.088 -3.592 6.015 1.00 96.75 96 GLU A N 1
ATOM 752 C CA . GLU A 1 96 ? 1.331 -3.925 6.003 1.00 96.75 96 GLU A CA 1
ATOM 753 C C . GLU A 1 96 ? 1.603 -5.195 5.187 1.00 96.75 96 GLU A C 1
ATOM 755 O O . GLU A 1 96 ? 2.395 -5.159 4.245 1.00 96.75 96 GLU A O 1
ATOM 760 N N . ALA A 1 97 ? 0.857 -6.273 5.436 1.00 97.56 97 ALA A N 1
ATOM 761 C CA . ALA A 1 97 ? 1.004 -7.517 4.686 1.00 97.56 97 ALA A CA 1
ATOM 762 C C . ALA A 1 97 ? 0.702 -7.353 3.181 1.00 97.56 97 ALA A C 1
ATOM 764 O O . ALA A 1 97 ? 1.269 -8.065 2.350 1.00 97.56 97 ALA A O 1
ATOM 765 N N . ALA A 1 98 ? -0.193 -6.435 2.798 1.00 96.75 98 ALA A N 1
ATOM 766 C CA . ALA A 1 98 ? -0.444 -6.119 1.391 1.00 96.75 98 ALA A CA 1
ATOM 767 C C . ALA A 1 98 ? 0.756 -5.426 0.730 1.00 96.75 98 ALA A C 1
ATOM 769 O O . ALA A 1 98 ? 1.114 -5.781 -0.393 1.00 96.75 98 ALA A O 1
ATOM 770 N N . PHE A 1 99 ? 1.402 -4.486 1.426 1.00 96.38 99 PHE A N 1
ATOM 771 C CA . PHE A 1 99 ? 2.631 -3.848 0.946 1.00 96.38 99 PHE A CA 1
ATOM 772 C C . PHE A 1 99 ? 3.780 -4.847 0.824 1.00 96.38 99 PHE A C 1
ATOM 774 O O . PHE A 1 99 ? 4.470 -4.851 -0.191 1.00 96.38 99 PHE A O 1
ATOM 781 N N . GLU A 1 100 ? 3.964 -5.726 1.807 1.00 97.12 100 GLU A N 1
ATOM 782 C CA . GLU A 1 100 ? 5.014 -6.749 1.761 1.00 97.12 100 GLU A CA 1
ATOM 783 C C . GLU A 1 100 ? 4.827 -7.693 0.567 1.00 97.12 100 GLU A C 1
ATOM 785 O O . GLU A 1 100 ? 5.764 -7.917 -0.200 1.00 97.12 100 GLU A O 1
ATOM 790 N N . ARG A 1 101 ? 3.592 -8.154 0.319 1.00 96.75 101 ARG A N 1
ATOM 791 C CA . ARG A 1 101 ? 3.268 -8.929 -0.891 1.00 96.75 101 ARG A CA 1
ATOM 792 C C . ARG A 1 101 ? 3.522 -8.137 -2.174 1.00 96.75 101 ARG A C 1
ATOM 794 O O . ARG A 1 101 ? 4.036 -8.699 -3.138 1.00 96.75 101 ARG A O 1
ATOM 801 N N . ALA A 1 102 ? 3.170 -6.854 -2.206 1.00 95.00 102 ALA A N 1
ATOM 802 C CA . ALA A 1 102 ? 3.398 -5.991 -3.363 1.00 95.00 102 ALA A CA 1
ATOM 803 C C . ALA A 1 102 ? 4.892 -5.823 -3.677 1.00 95.00 102 ALA A C 1
ATOM 805 O O . ALA A 1 102 ? 5.270 -5.883 -4.846 1.00 95.00 102 ALA A O 1
ATOM 806 N N . ILE A 1 103 ? 5.734 -5.679 -2.649 1.00 94.31 103 ILE A N 1
ATOM 807 C CA . ILE A 1 103 ? 7.196 -5.620 -2.778 1.00 94.31 103 ILE A CA 1
ATOM 808 C C . ILE A 1 103 ? 7.719 -6.923 -3.384 1.00 94.31 103 ILE A C 1
ATOM 810 O O . ILE A 1 103 ? 8.394 -6.875 -4.408 1.00 94.31 103 ILE A O 1
ATOM 814 N N . THR A 1 104 ? 7.329 -8.082 -2.842 1.00 94.25 104 THR A N 1
ATOM 815 C CA . THR A 1 104 ? 7.736 -9.385 -3.397 1.00 94.25 104 THR A CA 1
ATOM 816 C C . THR A 1 104 ? 7.304 -9.552 -4.858 1.00 94.25 104 THR A C 1
ATOM 818 O O . THR A 1 104 ? 8.072 -10.044 -5.683 1.00 94.25 104 THR A O 1
ATOM 821 N N . LEU A 1 105 ? 6.082 -9.130 -5.204 1.00 92.50 105 LEU A N 1
ATOM 822 C CA . LEU A 1 105 ? 5.584 -9.174 -6.582 1.00 92.50 105 LEU A CA 1
ATOM 823 C C . LEU A 1 105 ? 6.379 -8.264 -7.525 1.00 92.50 105 LEU A C 1
ATOM 825 O O . LEU A 1 105 ? 6.609 -8.644 -8.674 1.00 92.50 105 LEU A O 1
ATOM 829 N N . ALA A 1 106 ? 6.768 -7.075 -7.064 1.00 91.50 106 ALA A N 1
ATOM 830 C CA . ALA A 1 106 ? 7.577 -6.147 -7.842 1.00 91.50 106 ALA A CA 1
ATOM 831 C C . ALA A 1 106 ? 8.990 -6.707 -8.058 1.00 91.50 106 ALA A C 1
ATOM 833 O O . ALA A 1 106 ? 9.424 -6.819 -9.200 1.00 91.50 106 ALA A O 1
ATOM 834 N N . GLU A 1 107 ? 9.652 -7.179 -6.999 1.00 91.38 107 GLU A N 1
ATOM 835 C CA . GLU A 1 107 ? 10.991 -7.782 -7.066 1.00 91.38 107 GLU A CA 1
ATOM 836 C C . GLU A 1 107 ? 11.049 -9.009 -7.989 1.00 91.38 107 GLU A C 1
ATOM 838 O O . GLU A 1 107 ? 12.021 -9.197 -8.721 1.00 91.38 107 GLU A O 1
ATOM 843 N N . ALA A 1 108 ? 10.001 -9.839 -7.995 1.00 87.56 108 ALA A N 1
ATOM 844 C CA . ALA A 1 108 ? 9.918 -11.004 -8.874 1.00 87.56 108 ALA A CA 1
ATOM 845 C C . ALA A 1 108 ? 9.790 -10.637 -10.364 1.00 87.56 108 ALA A C 1
ATOM 847 O O . ALA A 1 108 ? 10.212 -11.417 -11.211 1.00 87.56 108 ALA A O 1
ATOM 848 N N . GLY A 1 109 ? 9.219 -9.471 -10.689 1.00 71.62 109 GLY A N 1
ATOM 849 C CA . GLY A 1 109 ? 9.066 -8.986 -12.066 1.00 71.62 109 GLY A CA 1
ATOM 850 C C . GLY A 1 109 ? 10.285 -8.246 -12.630 1.00 71.62 109 GLY A C 1
ATOM 851 O O . GLY A 1 109 ? 10.258 -7.860 -13.796 1.00 71.62 109 GLY A O 1
ATOM 852 N N . VAL A 1 110 ? 11.318 -8.023 -11.811 1.00 59.12 110 VAL A N 1
ATOM 853 C CA . VAL A 1 110 ? 12.582 -7.355 -12.184 1.00 59.12 110 VAL A CA 1
ATOM 854 C C . VAL A 1 110 ? 13.652 -8.357 -12.643 1.00 59.12 110 VAL A C 1
ATOM 856 O O . VAL A 1 110 ? 14.646 -7.953 -13.246 1.00 59.12 110 VAL A O 1
ATOM 859 N N . ARG A 1 111 ? 13.465 -9.653 -12.356 1.00 45.88 111 ARG A N 1
ATOM 860 C CA . ARG A 1 111 ? 14.391 -10.737 -12.722 1.00 45.88 111 ARG A CA 1
ATOM 861 C C . ARG A 1 111 ? 14.174 -11.272 -14.130 1.00 45.88 111 ARG A C 1
ATOM 863 O O . ARG A 1 111 ? 13.003 -11.363 -14.556 1.00 45.88 111 ARG A O 1
#

Sequence (111 aa):
MSAPVIADPVVEVLQAALAHLRENGWRQRSFGDYGKPCCTVGAFIYSSNKHRFTYQGYVDRAVSFVSRAVGGPSQIVEPFLYHWNDIPGRTFAEVEAAFERAITLAEAGVR

InterPro domains:
  IPR045677 Protein of unknown function DUF6197 [PF19698] (8-104)

Foldseek 3Di:
DDDPDPDDLLLVLLVLLLVQCVVQNADAPAVVPLHGPHHSLSSSVNSVVVPPSPPPCSSVQNLLLLLVLVVHDNPPRVVVSNCVSNDPPDDVVVSSSSSVSSSVVVVVVVD